Protein AF-A0A4S2R5N6-F1 (afdb_monomer)

Solvent-accessible surface area (backbone atoms only — not comparable to full-atom values): 7289 Å² total; per-residue (Å²): 132,84,80,78,79,80,79,80,82,76,74,82,76,79,76,92,73,88,69,82,79,69,86,56,96,64,79,66,65,44,80,50,101,90,49,47,38,39,58,51,86,45,48,64,70,61,51,47,58,48,24,72,71,70,35,70,65,38,37,31,37,47,57,50,96,84,33,72,53,71,67,58,40,42,76,52,23,40,58,44,76,41,51,78,62,53,67,58,52,54,53,54,47,54,51,51,52,52,52,51,38,48,76,73,66,48,84,70,88,76,74,91,72,135

Secondary structure (DSSP, 8-state):
-PPPPPPP--PPPPPSS-------TTTT-EEETTEEE----S-HHHHHHHHHHH-TT-EEEE--TTSPPHHHHHHTTEEEEE-TTHHHHHHHHHHHHHHHHHHHT--STT-S--

Structure (mmCIF, N/CA/C/O backbone):
data_AF-A0A4S2R5N6-F1
#
_entry.id   AF-A0A4S2R5N6-F1
#
loop_
_atom_site.group_PDB
_atom_site.id
_atom_site.type_symbol
_atom_site.label_atom_id
_atom_site.label_alt_id
_atom_site.label_comp_id
_atom_site.label_asym_id
_atom_site.label_entity_id
_atom_site.label_seq_id
_atom_site.pdbx_PDB_ins_code
_atom_site.Cartn_x
_atom_site.Cartn_y
_atom_site.Cartn_z
_atom_site.occupancy
_atom_site.B_iso_or_equiv
_atom_site.auth_seq_id
_atom_site.auth_comp_id
_atom_site.auth_asym_id
_atom_site.auth_atom_id
_atom_site.pdbx_PDB_model_num
ATOM 1 N N . MET A 1 1 ? 52.613 -27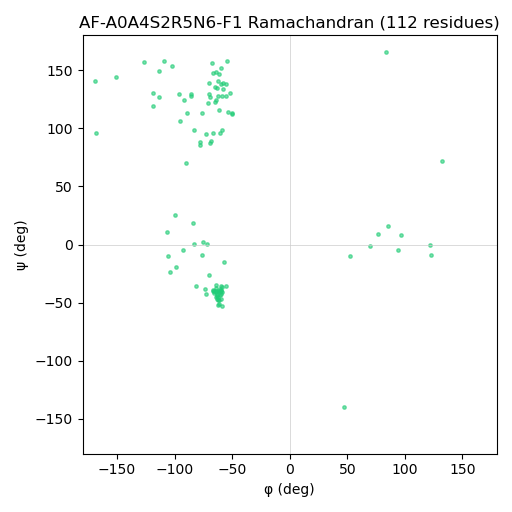.072 1.036 1.00 55.81 1 MET A N 1
ATOM 2 C CA . MET A 1 1 ? 51.770 -27.374 2.212 1.00 55.81 1 MET A CA 1
ATOM 3 C C . MET A 1 1 ? 50.327 -27.487 1.748 1.00 55.81 1 MET A C 1
ATOM 5 O O . MET A 1 1 ? 49.880 -26.555 1.090 1.00 55.81 1 MET A O 1
ATOM 9 N N . PRO A 1 2 ? 49.628 -28.603 2.005 1.00 61.47 2 PRO A N 1
ATOM 10 C CA . PRO A 1 2 ? 48.202 -28.711 1.706 1.00 61.47 2 PRO A CA 1
ATOM 11 C C . PRO A 1 2 ? 47.388 -27.816 2.654 1.00 61.47 2 PRO A C 1
ATOM 13 O O . PRO A 1 2 ? 47.709 -27.718 3.838 1.00 61.47 2 PRO A O 1
ATOM 16 N N . GLN A 1 3 ? 46.371 -27.140 2.116 1.00 62.62 3 GLN A N 1
ATOM 17 C CA . GLN A 1 3 ? 45.436 -26.316 2.888 1.00 62.62 3 GLN A CA 1
ATOM 18 C C . GLN A 1 3 ? 44.632 -27.212 3.847 1.00 62.62 3 GLN A C 1
ATOM 20 O O . GLN A 1 3 ? 44.192 -28.285 3.419 1.00 62.62 3 GLN A O 1
ATOM 25 N N . PRO A 1 4 ? 44.437 -26.820 5.120 1.00 71.12 4 PRO A N 1
ATOM 26 C CA . PRO A 1 4 ? 43.565 -27.565 6.017 1.00 71.12 4 PRO A CA 1
ATOM 27 C C . PRO A 1 4 ? 42.114 -27.524 5.499 1.00 71.12 4 PRO A C 1
ATOM 29 O O . PRO A 1 4 ? 41.719 -26.543 4.861 1.00 71.12 4 PRO A O 1
ATOM 32 N N . PRO A 1 5 ? 41.318 -28.582 5.734 1.00 71.94 5 PRO A N 1
ATOM 33 C CA . PRO A 1 5 ? 39.921 -28.607 5.315 1.00 71.94 5 PRO A CA 1
ATOM 34 C C . PRO A 1 5 ? 39.130 -27.478 6.002 1.00 71.94 5 PRO A C 1
ATOM 36 O O . PRO A 1 5 ? 39.439 -27.139 7.147 1.00 71.94 5 PRO A O 1
ATOM 39 N N . PRO A 1 6 ? 38.115 -26.890 5.337 1.00 69.19 6 PRO A N 1
ATOM 40 C CA . PRO A 1 6 ? 37.291 -25.857 5.953 1.00 69.19 6 PRO A CA 1
ATOM 41 C C . PRO A 1 6 ? 36.540 -26.435 7.157 1.00 69.19 6 PRO A C 1
ATOM 43 O O . PRO A 1 6 ? 35.975 -27.529 7.076 1.00 69.19 6 PRO A O 1
ATOM 46 N N . GLU A 1 7 ? 36.536 -25.709 8.277 1.00 64.31 7 GLU A N 1
ATOM 47 C CA . GLU A 1 7 ? 35.790 -26.135 9.461 1.00 64.31 7 GLU A CA 1
ATOM 48 C C . GLU A 1 7 ? 34.284 -26.209 9.160 1.00 64.31 7 GLU A C 1
ATOM 50 O O . GLU A 1 7 ? 33.745 -25.340 8.465 1.00 64.31 7 GLU A O 1
ATOM 55 N N . PRO A 1 8 ? 33.570 -27.226 9.678 1.00 56.97 8 PRO A N 1
ATOM 56 C CA . PRO A 1 8 ? 32.131 -27.307 9.504 1.00 56.97 8 PRO A CA 1
ATOM 57 C C . PRO A 1 8 ? 31.459 -26.126 10.212 1.00 56.97 8 PRO A C 1
ATOM 59 O O . PRO A 1 8 ? 31.623 -25.926 11.418 1.00 56.97 8 PRO A O 1
ATOM 62 N N . VAL A 1 9 ? 30.662 -25.361 9.462 1.00 50.66 9 VAL A N 1
ATOM 63 C CA . VAL A 1 9 ? 29.773 -24.330 10.010 1.00 50.66 9 VAL A CA 1
ATOM 64 C C . VAL A 1 9 ? 28.898 -24.972 11.086 1.00 50.66 9 VAL A C 1
ATOM 66 O O . VAL A 1 9 ? 28.067 -25.833 10.794 1.00 50.66 9 VAL A O 1
ATOM 69 N N . ARG A 1 10 ? 29.078 -24.562 12.347 1.00 46.69 10 ARG A N 1
ATOM 70 C CA . ARG A 1 10 ? 28.167 -24.944 13.431 1.00 46.69 10 ARG A CA 1
ATOM 71 C C . ARG A 1 10 ? 26.779 -24.403 13.103 1.00 46.69 10 ARG A C 1
ATOM 73 O O . ARG A 1 10 ? 26.580 -23.190 13.067 1.00 46.69 10 ARG A O 1
ATOM 80 N N . SER A 1 11 ? 25.816 -25.298 12.897 1.00 50.12 11 SER A N 1
ATOM 81 C CA . SER A 1 11 ? 24.401 -24.928 12.894 1.00 50.12 11 SER A CA 1
ATOM 82 C C . SER A 1 11 ? 24.061 -24.236 14.219 1.00 50.12 11 SER A C 1
ATOM 84 O O . SER A 1 11 ? 24.538 -24.685 15.269 1.00 50.12 11 SER A O 1
ATOM 86 N N . PRO A 1 12 ? 23.263 -23.153 14.214 1.00 43.62 12 PRO A N 1
ATOM 87 C CA . PRO A 1 12 ? 22.843 -22.529 15.458 1.00 43.62 12 PRO A CA 1
ATOM 88 C C . PRO A 1 12 ? 22.083 -23.555 16.307 1.00 43.62 12 PRO A C 1
ATOM 90 O O . PRO A 1 12 ? 21.158 -24.216 15.833 1.00 43.62 12 PRO A O 1
ATOM 93 N N . SER A 1 13 ? 22.510 -23.702 17.562 1.00 44.12 13 SER A N 1
ATOM 94 C CA . SER A 1 13 ? 21.819 -24.517 18.561 1.00 44.12 13 SER A CA 1
ATOM 95 C C . SER A 1 13 ? 20.387 -23.999 18.726 1.00 44.12 13 SER A C 1
ATOM 97 O O . SER A 1 13 ? 20.218 -22.786 18.881 1.00 44.12 13 SER A O 1
ATOM 99 N N . PRO A 1 14 ? 19.354 -24.860 18.740 1.00 48.84 14 PRO A N 1
ATOM 100 C CA . PRO A 1 14 ? 18.016 -24.413 19.096 1.00 48.84 14 PRO A CA 1
ATOM 101 C C . PRO A 1 14 ? 18.038 -23.846 20.521 1.00 48.84 14 PRO A C 1
ATOM 103 O O . PRO A 1 14 ? 18.699 -24.391 21.410 1.00 48.84 14 PRO A O 1
ATOM 106 N N . ALA A 1 15 ? 17.344 -22.725 20.724 1.00 45.16 15 ALA A N 1
ATOM 107 C CA . ALA A 1 15 ? 17.176 -22.131 22.044 1.00 45.16 15 ALA A CA 1
ATOM 108 C C . ALA A 1 15 ? 16.515 -23.154 22.994 1.00 45.16 15 ALA A C 1
ATOM 110 O O . ALA A 1 15 ? 15.599 -23.871 22.574 1.00 45.16 15 ALA A O 1
ATOM 111 N N . PRO A 1 16 ? 16.950 -23.256 24.261 1.00 39.88 16 PRO A N 1
ATOM 112 C CA . PRO A 1 16 ? 16.379 -24.212 25.197 1.00 39.88 16 PRO A CA 1
ATOM 113 C C . PRO A 1 16 ? 14.966 -23.765 25.589 1.00 39.88 16 PRO A C 1
ATOM 115 O O . PRO A 1 16 ? 14.772 -22.665 26.102 1.00 39.88 16 PRO A O 1
ATOM 118 N N . GLY A 1 17 ? 13.977 -24.625 25.340 1.00 45.25 17 GLY A N 1
ATOM 119 C CA . GLY A 1 17 ? 12.570 -24.377 25.668 1.00 45.25 17 GLY A CA 1
ATOM 120 C C . GLY A 1 17 ? 11.650 -24.683 24.494 1.00 45.25 17 GLY A C 1
ATOM 121 O O . GLY A 1 17 ? 11.113 -23.773 23.867 1.00 45.25 17 GLY A O 1
ATOM 122 N N . GLY A 1 18 ? 11.485 -25.972 24.189 1.00 37.81 18 GLY A N 1
ATOM 123 C CA . GLY A 1 18 ? 10.595 -26.451 23.137 1.00 37.81 18 GLY A CA 1
ATOM 124 C C . GLY A 1 18 ? 9.154 -26.013 23.383 1.00 37.81 18 GLY A C 1
ATOM 125 O O . GLY A 1 18 ? 8.426 -26.641 24.145 1.00 37.81 18 GLY A O 1
ATOM 126 N N . ARG A 1 19 ? 8.737 -24.939 22.712 1.00 41.91 19 ARG A N 1
ATOM 127 C CA . ARG A 1 19 ? 7.329 -24.713 22.413 1.00 41.91 19 ARG A CA 1
ATOM 128 C C . ARG A 1 19 ? 7.054 -25.393 21.085 1.00 41.91 19 ARG A C 1
ATOM 130 O O . ARG A 1 19 ? 7.604 -25.004 20.059 1.00 41.91 19 ARG A O 1
ATOM 137 N N . GLU A 1 20 ? 6.237 -26.434 21.134 1.00 34.72 20 GLU A N 1
ATOM 138 C CA . GLU A 1 20 ? 5.582 -26.996 19.963 1.00 34.72 20 GLU A CA 1
ATOM 139 C C . GLU A 1 20 ? 4.909 -25.847 19.199 1.00 34.72 20 GLU A C 1
ATOM 141 O O . GLU A 1 20 ? 4.002 -25.184 19.712 1.00 34.72 20 GLU A O 1
ATOM 146 N N . TRP A 1 21 ? 5.404 -25.559 17.995 1.00 38.66 21 TRP A N 1
ATOM 147 C CA . TRP A 1 21 ? 4.800 -24.576 17.108 1.00 38.66 21 TRP A CA 1
ATOM 148 C C . TRP A 1 21 ? 3.470 -25.146 16.616 1.00 38.66 21 TRP A C 1
ATOM 150 O O . TRP A 1 21 ? 3.405 -25.792 15.570 1.00 38.66 21 TRP A O 1
ATOM 160 N N . ARG A 1 22 ? 2.387 -24.919 17.370 1.00 41.09 22 ARG A N 1
ATOM 161 C CA . ARG A 1 22 ? 1.039 -24.999 16.797 1.00 41.09 22 ARG A CA 1
ATOM 162 C C . ARG A 1 22 ? 1.042 -24.115 15.551 1.00 41.09 22 ARG A C 1
ATOM 164 O O . ARG A 1 22 ? 1.505 -22.978 15.626 1.00 41.09 22 ARG A O 1
ATOM 171 N N . ARG A 1 23 ? 0.556 -24.632 14.417 1.00 38.94 23 ARG A N 1
ATOM 172 C CA . ARG A 1 23 ? 0.315 -23.811 13.224 1.00 38.94 23 ARG A CA 1
ATOM 173 C C . ARG A 1 23 ? -0.706 -22.740 13.592 1.00 38.94 23 ARG A C 1
ATOM 175 O O . ARG A 1 23 ? -1.903 -23.002 13.616 1.00 38.94 23 ARG A O 1
ATOM 182 N N . ASP A 1 24 ? -0.201 -21.568 13.940 1.00 45.75 24 ASP A N 1
ATOM 183 C CA . ASP A 1 24 ? -0.987 -20.356 14.049 1.00 45.75 24 ASP A CA 1
ATOM 184 C C . ASP A 1 24 ? -1.398 -19.956 12.618 1.00 45.75 24 ASP A C 1
ATOM 186 O O . ASP A 1 24 ? -0.518 -19.879 11.749 1.00 45.75 24 ASP A O 1
ATOM 190 N N . PRO A 1 25 ? -2.697 -19.741 12.330 1.00 52.97 25 PRO A N 1
ATOM 191 C CA . PRO A 1 25 ? -3.140 -19.240 11.027 1.00 52.97 25 PRO A CA 1
ATOM 192 C C . PRO A 1 25 ? -2.495 -17.895 10.643 1.00 52.97 25 PRO A C 1
ATOM 194 O O . PRO A 1 25 ? -2.513 -17.533 9.471 1.00 52.97 25 PRO A O 1
ATOM 197 N N . PHE A 1 26 ? -1.879 -17.184 11.591 1.00 50.91 26 PHE A N 1
ATOM 198 C CA . PHE A 1 26 ? -1.222 -15.893 11.398 1.00 50.91 26 PHE A CA 1
ATOM 199 C C . PHE A 1 26 ? 0.311 -15.988 11.260 1.00 50.91 26 PHE A C 1
ATOM 201 O O . PHE A 1 26 ? 1.029 -15.035 11.563 1.00 50.91 26 PHE A O 1
ATOM 208 N N . HIS A 1 27 ? 0.857 -17.123 10.809 1.00 42.09 27 HIS A N 1
ATOM 209 C CA . HIS A 1 27 ? 2.293 -17.254 10.531 1.00 42.09 27 HIS A CA 1
ATOM 210 C C . HIS A 1 27 ? 2.804 -16.094 9.643 1.00 42.09 27 HIS A C 1
ATOM 212 O O . HIS A 1 27 ? 2.420 -15.987 8.481 1.00 42.09 27 HIS A O 1
ATOM 218 N N . GLY A 1 28 ? 3.654 -15.217 10.199 1.00 48.28 28 GLY A N 1
ATOM 219 C CA . GLY A 1 28 ? 4.136 -13.994 9.536 1.00 48.28 28 GLY A CA 1
ATOM 220 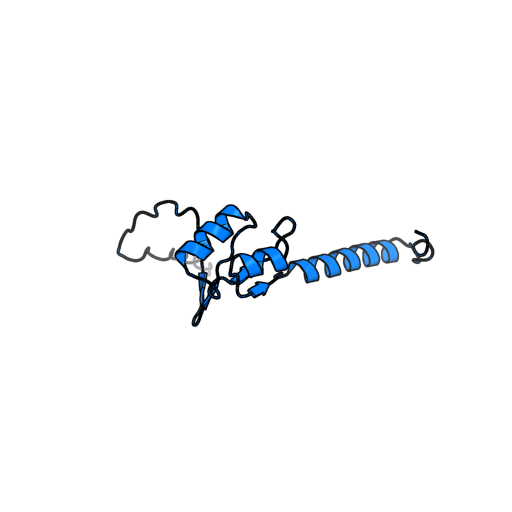C C . GLY A 1 28 ? 3.848 -12.675 10.271 1.00 48.28 28 GLY A C 1
ATOM 221 O O . GLY A 1 28 ? 4.266 -11.622 9.790 1.00 48.28 28 GLY A O 1
ATOM 222 N N . VAL A 1 29 ? 3.179 -12.698 11.434 1.00 51.31 29 VAL A N 1
ATOM 223 C CA . VAL A 1 29 ? 3.025 -11.500 12.284 1.00 51.31 29 VAL A CA 1
ATOM 224 C C . VAL A 1 29 ? 4.385 -11.042 12.817 1.00 51.31 29 VAL A C 1
ATOM 226 O O . VAL A 1 29 ? 5.069 -11.797 13.509 1.00 51.31 29 VAL A O 1
ATOM 229 N N . GLN A 1 30 ? 4.759 -9.792 12.538 1.00 49.31 30 GLN A N 1
ATOM 230 C CA . GLN A 1 30 ? 5.929 -9.149 13.131 1.00 49.31 30 GLN A CA 1
ATOM 231 C C . GLN A 1 30 ? 5.472 -8.002 14.034 1.00 49.31 30 GLN A C 1
ATOM 233 O O . GLN A 1 30 ? 4.721 -7.127 13.618 1.00 49.31 30 GLN A O 1
ATOM 238 N N . HIS A 1 31 ? 5.929 -7.999 15.282 1.00 44.03 31 HIS A N 1
ATOM 239 C CA . HIS A 1 31 ? 5.736 -6.866 16.182 1.00 44.03 31 HIS A CA 1
ATOM 240 C C . HIS A 1 31 ? 6.945 -5.940 16.051 1.00 44.03 31 HIS A C 1
ATOM 242 O O . HIS A 1 31 ? 8.071 -6.396 16.246 1.00 44.03 31 HIS A O 1
ATOM 248 N N . ASP A 1 32 ? 6.721 -4.665 15.734 1.00 34.97 32 ASP A N 1
ATOM 249 C CA . ASP A 1 32 ? 7.766 -3.639 15.782 1.00 34.97 32 ASP A CA 1
ATOM 250 C C . ASP A 1 32 ? 7.508 -2.668 16.946 1.00 34.97 32 ASP A C 1
ATOM 252 O O . ASP A 1 32 ? 6.394 -2.578 17.477 1.00 34.97 32 ASP A O 1
ATOM 256 N N . VAL A 1 33 ? 8.554 -1.974 17.400 1.00 34.72 33 VAL A N 1
ATOM 257 C CA . VAL A 1 33 ? 8.532 -1.143 18.613 1.00 34.72 33 VAL A CA 1
ATOM 258 C C . VAL A 1 33 ? 7.600 0.061 18.416 1.00 34.72 33 VAL A C 1
ATOM 260 O O . VAL A 1 33 ? 7.991 1.090 17.877 1.00 34.72 33 VAL A O 1
ATOM 263 N N . GLY A 1 34 ?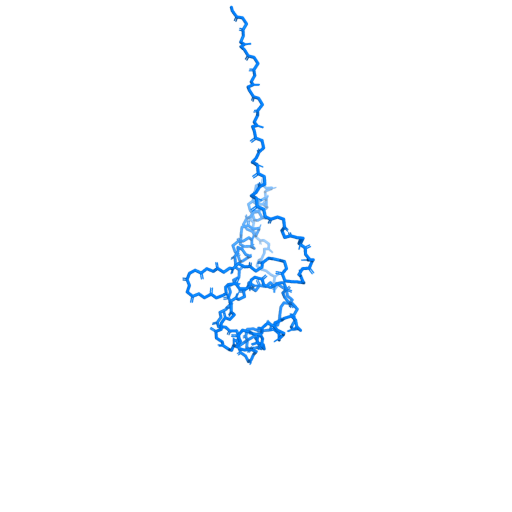 6.350 -0.065 18.873 1.00 38.88 34 GLY A N 1
ATOM 264 C CA . GLY A 1 34 ? 5.351 1.014 18.893 1.00 38.88 34 GLY A CA 1
ATOM 265 C C . GLY A 1 34 ? 4.048 0.733 18.136 1.00 38.88 34 GLY A C 1
ATOM 266 O O . GLY A 1 34 ? 3.091 1.488 18.305 1.00 38.88 34 GLY A O 1
ATOM 267 N N . GLY A 1 35 ? 3.950 -0.359 17.371 1.00 45.72 35 GLY A N 1
ATOM 268 C CA . GLY A 1 35 ? 2.720 -0.733 16.666 1.00 45.72 35 GLY A CA 1
ATOM 269 C C . GLY A 1 35 ? 2.777 -2.144 16.083 1.00 45.72 35 GLY A C 1
ATOM 270 O O . GLY A 1 35 ? 3.808 -2.575 15.572 1.00 45.72 35 GLY A O 1
ATOM 271 N N . ASP A 1 36 ? 1.665 -2.873 16.170 1.00 52.19 36 ASP A N 1
ATOM 272 C CA . ASP A 1 36 ? 1.555 -4.255 15.697 1.00 52.19 36 ASP A CA 1
ATOM 273 C C . ASP A 1 36 ? 1.523 -4.282 14.150 1.00 52.19 36 ASP A C 1
ATOM 275 O O . ASP A 1 36 ? 0.486 -4.093 13.513 1.00 52.19 36 ASP A O 1
ATOM 279 N N . LEU A 1 37 ? 2.683 -4.479 13.513 1.00 51.31 37 LEU A N 1
ATOM 280 C CA . LEU A 1 37 ? 2.819 -4.540 12.053 1.00 51.31 37 LEU A CA 1
ATOM 281 C C . LEU A 1 37 ? 2.351 -5.905 11.512 1.00 51.31 37 LEU A C 1
ATOM 283 O O . LEU A 1 37 ? 3.125 -6.834 11.275 1.00 51.31 37 LEU A O 1
ATOM 287 N N . LEU A 1 38 ? 1.049 -6.029 11.277 1.00 58.09 38 LEU A N 1
ATOM 288 C CA . LEU A 1 38 ? 0.431 -7.238 10.731 1.00 58.09 38 LEU A CA 1
ATOM 289 C C . LEU A 1 38 ? 0.537 -7.298 9.199 1.00 58.09 38 LEU A C 1
ATOM 291 O O . LEU A 1 38 ? -0.273 -6.739 8.467 1.00 58.09 38 LEU A O 1
ATOM 295 N N . THR A 1 39 ? 1.520 -8.044 8.687 1.00 51.38 39 THR A N 1
ATOM 296 C CA . THR A 1 39 ? 1.589 -8.368 7.251 1.00 51.38 39 THR A CA 1
ATOM 297 C C . THR A 1 39 ? 0.591 -9.485 6.940 1.00 51.38 39 THR A C 1
ATOM 299 O O . THR A 1 39 ? 0.921 -10.663 7.017 1.00 51.38 39 THR A O 1
ATOM 302 N N . VAL A 1 40 ? -0.654 -9.120 6.631 1.00 54.47 40 VAL A N 1
ATOM 303 C CA . VAL A 1 40 ? -1.715 -10.072 6.263 1.00 54.47 40 VAL A CA 1
ATOM 304 C C . VAL A 1 40 ? -1.801 -10.176 4.747 1.00 54.47 40 VAL A C 1
ATOM 306 O O . VAL A 1 40 ? -1.917 -9.166 4.051 1.00 54.47 40 VAL A O 1
ATOM 309 N N . GLY A 1 41 ? -1.795 -11.402 4.231 1.00 57.28 41 GLY A N 1
ATOM 310 C CA . GLY A 1 41 ? -2.225 -11.685 2.867 1.00 57.28 41 GLY A CA 1
ATOM 311 C C . GLY A 1 41 ? -3.733 -11.471 2.723 1.00 57.28 41 GLY A C 1
ATOM 312 O O . GLY A 1 41 ? -4.498 -12.397 2.940 1.00 57.28 41 GLY A O 1
ATOM 313 N N . ALA A 1 42 ? -4.121 -10.240 2.387 1.00 59.25 42 ALA A N 1
ATOM 314 C CA . ALA A 1 42 ? -5.240 -9.806 1.534 1.00 59.25 42 ALA A CA 1
ATOM 315 C C . ALA A 1 42 ? -6.694 -10.288 1.746 1.00 59.25 42 ALA A C 1
ATOM 317 O O . ALA A 1 42 ? -7.567 -9.730 1.087 1.00 59.25 42 ALA A O 1
ATOM 318 N N . ALA A 1 43 ? -6.998 -11.273 2.588 1.00 77.50 43 ALA A N 1
ATOM 319 C CA . ALA A 1 43 ? -8.371 -11.750 2.759 1.00 77.50 43 ALA A CA 1
ATOM 320 C C . ALA A 1 43 ? -9.126 -10.899 3.802 1.00 77.50 43 ALA A C 1
ATOM 322 O O . ALA A 1 43 ? -8.620 -10.664 4.901 1.00 77.50 43 ALA A O 1
ATOM 323 N N . GLU A 1 44 ? -10.312 -10.389 3.447 1.00 84.88 44 GLU A N 1
ATOM 324 C CA . GLU A 1 44 ? -11.084 -9.465 4.298 1.00 84.88 44 GLU A CA 1
ATOM 325 C C . GLU A 1 44 ? -11.472 -10.091 5.644 1.00 84.88 44 GLU A C 1
ATOM 327 O O . GLU A 1 44 ? -11.371 -9.438 6.678 1.00 84.88 44 GLU A O 1
ATOM 332 N N . ASP A 1 45 ? -11.848 -11.368 5.646 1.00 86.31 45 ASP A N 1
ATOM 333 C CA . ASP A 1 45 ? -12.186 -12.144 6.843 1.00 86.31 45 ASP A CA 1
ATOM 334 C C . ASP A 1 45 ? -11.021 -12.213 7.841 1.00 86.31 45 ASP A C 1
ATOM 336 O O . ASP A 1 45 ? -11.213 -12.033 9.046 1.00 86.31 45 ASP A O 1
ATOM 340 N N . ALA A 1 46 ? -9.794 -12.386 7.347 1.00 83.69 46 ALA A N 1
ATOM 341 C CA . ALA A 1 46 ? -8.598 -12.341 8.177 1.00 83.69 46 ALA A CA 1
ATOM 342 C C . ALA A 1 46 ? -8.367 -10.938 8.763 1.00 83.69 46 ALA A C 1
ATOM 344 O O . ALA A 1 46 ? -8.011 -10.815 9.936 1.00 83.69 46 ALA A O 1
ATOM 345 N N . VAL A 1 47 ? -8.596 -9.878 7.978 1.00 84.56 47 VAL A N 1
ATOM 346 C CA . VAL A 1 47 ? -8.485 -8.489 8.457 1.00 84.56 47 VAL A CA 1
ATOM 347 C C . VAL A 1 47 ? -9.515 -8.206 9.550 1.00 84.56 47 VAL A C 1
ATOM 349 O O . VAL A 1 47 ? -9.148 -7.634 10.574 1.00 84.56 47 VAL A O 1
ATOM 352 N N . VAL A 1 48 ? -10.763 -8.656 9.382 1.00 88.56 48 VAL A N 1
ATOM 353 C CA . VAL A 1 48 ? -11.829 -8.534 10.392 1.00 88.56 48 VAL A CA 1
ATOM 354 C C . VAL A 1 48 ? -11.423 -9.224 11.693 1.00 88.56 48 VAL A C 1
ATOM 356 O O . VAL A 1 48 ? -11.405 -8.585 12.743 1.00 88.56 48 VAL A O 1
ATOM 359 N N . ALA A 1 49 ? -11.017 -10.496 11.631 1.00 87.44 49 ALA A N 1
ATOM 360 C CA . ALA A 1 49 ? -10.634 -11.261 12.819 1.00 87.44 49 ALA A CA 1
ATOM 361 C C . ALA A 1 49 ? -9.460 -10.617 13.578 1.00 87.44 49 ALA A C 1
ATOM 363 O O . ALA A 1 49 ? -9.396 -10.629 14.810 1.00 87.44 49 ALA A O 1
ATOM 364 N N . LEU A 1 50 ? -8.516 -10.026 12.845 1.00 85.31 50 LEU A N 1
ATOM 365 C CA . LEU A 1 50 ? -7.392 -9.309 13.435 1.00 85.31 50 LEU A CA 1
ATOM 366 C C . LEU A 1 50 ? -7.816 -7.962 14.025 1.00 85.31 50 LEU A C 1
ATOM 368 O O . LEU A 1 50 ? -7.340 -7.600 15.100 1.00 85.31 50 LEU A O 1
ATOM 372 N N . ALA A 1 51 ? -8.723 -7.238 13.372 1.00 8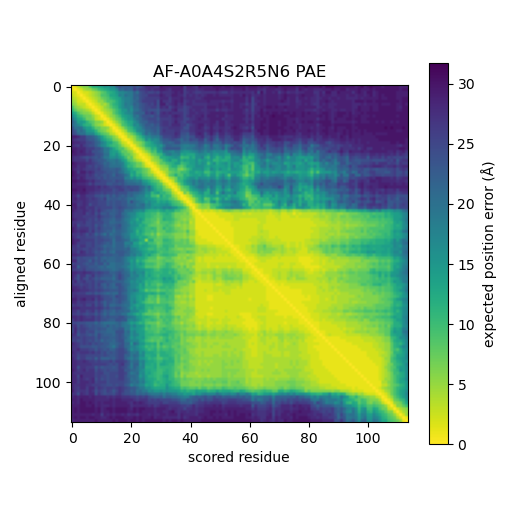6.50 51 ALA A N 1
ATOM 373 C CA . ALA A 1 51 ? -9.231 -5.967 13.873 1.00 86.50 51 ALA A CA 1
ATOM 374 C C . ALA A 1 51 ? -10.001 -6.156 15.185 1.00 86.50 51 ALA A C 1
ATOM 376 O O . ALA A 1 51 ? -9.790 -5.401 16.132 1.00 86.50 51 ALA A O 1
ATOM 377 N N . GLU A 1 52 ? -10.812 -7.211 15.282 1.00 88.25 52 GLU A N 1
ATOM 378 C CA . GLU A 1 52 ? -11.502 -7.595 16.518 1.00 88.25 52 GLU A CA 1
ATOM 379 C C . GLU A 1 52 ? -10.519 -7.947 17.641 1.00 88.25 52 GLU A C 1
ATOM 381 O O . GLU A 1 52 ? -10.722 -7.576 18.797 1.00 88.25 52 GLU A O 1
ATOM 386 N N . ARG A 1 53 ? -9.425 -8.640 17.307 1.00 86.62 53 ARG A N 1
ATOM 387 C CA . ARG A 1 53 ? -8.432 -9.092 18.289 1.00 86.62 53 ARG A CA 1
ATOM 388 C C . ARG A 1 53 ? -7.564 -7.962 18.837 1.00 86.62 53 ARG A C 1
ATOM 390 O O . ARG A 1 53 ? -7.237 -7.969 20.022 1.00 86.62 53 ARG A O 1
ATOM 397 N N . PHE A 1 54 ? -7.111 -7.056 17.976 1.00 83.31 54 PHE A N 1
ATOM 398 C CA . PHE A 1 54 ? -6.143 -6.015 18.340 1.00 83.31 54 PHE A CA 1
ATOM 399 C C . PHE A 1 54 ? -6.795 -4.660 18.631 1.00 83.31 54 PHE A C 1
ATOM 401 O O . PHE A 1 54 ? -6.188 -3.829 19.305 1.00 83.31 54 PHE A O 1
ATOM 408 N N . GLY A 1 55 ? -8.026 -4.448 18.171 1.00 82.56 55 GLY A N 1
ATOM 409 C CA . GLY A 1 55 ? -8.721 -3.172 18.253 1.00 82.56 55 GLY A CA 1
ATOM 410 C C . GLY A 1 55 ? -8.349 -2.204 17.119 1.00 82.56 55 GLY A C 1
ATOM 411 O O . GLY A 1 55 ? -7.360 -2.400 16.401 1.00 82.56 55 GLY A O 1
ATOM 412 N N . PRO A 1 56 ? -9.145 -1.135 16.943 1.00 83.25 56 PRO A N 1
ATOM 413 C CA . PRO A 1 56 ? -8.976 -0.184 15.850 1.00 83.25 56 PRO A CA 1
ATOM 414 C C . PRO A 1 56 ? -7.675 0.615 15.980 1.00 83.25 56 PRO A C 1
ATOM 416 O O . PRO A 1 56 ? -7.214 0.925 17.078 1.00 83.25 56 PRO A O 1
ATOM 419 N N . GLY A 1 57 ? -7.083 0.984 14.843 1.00 82.62 57 GLY A N 1
ATOM 420 C CA . GLY A 1 57 ? -5.887 1.827 14.793 1.00 82.62 57 GLY A CA 1
ATOM 421 C C . GLY A 1 57 ? -4.582 1.099 15.133 1.00 82.62 57 GLY A C 1
ATOM 422 O O . GLY A 1 57 ? -3.542 1.739 15.275 1.00 82.62 57 GLY A O 1
ATOM 423 N N . ARG A 1 58 ? -4.615 -0.233 15.257 1.00 83.81 58 ARG A N 1
ATOM 424 C CA . ARG A 1 58 ? -3.444 -1.056 15.598 1.00 83.81 58 ARG A CA 1
ATOM 425 C C . ARG A 1 58 ? -2.863 -1.810 14.410 1.00 83.81 58 ARG A C 1
ATOM 427 O O . ARG A 1 58 ? -1.682 -2.132 14.430 1.00 83.81 58 ARG A O 1
ATOM 434 N N . LEU A 1 59 ? -3.671 -2.062 13.380 1.00 84.88 59 LEU A N 1
ATOM 435 C CA . LEU A 1 59 ? -3.259 -2.841 12.217 1.00 84.88 59 LEU A CA 1
ATOM 436 C C . LEU A 1 59 ? -2.557 -1.969 11.175 1.00 84.88 59 LEU A C 1
ATOM 438 O O . LEU A 1 59 ? -3.103 -0.960 10.728 1.00 84.88 59 LEU A O 1
ATOM 442 N N . SER A 1 60 ? -1.388 -2.407 10.717 1.00 84.88 60 SER A N 1
ATOM 443 C CA . SER A 1 60 ? -0.739 -1.879 9.515 1.00 84.88 60 SER A CA 1
ATOM 444 C C . SER A 1 60 ? -0.589 -2.994 8.489 1.00 84.88 60 SER A C 1
ATOM 446 O O . SER A 1 60 ? 0.112 -3.962 8.758 1.00 84.88 60 SER A O 1
ATOM 448 N N . LEU A 1 61 ? -1.200 -2.838 7.314 1.00 83.69 61 LEU A N 1
ATOM 449 C CA . LEU A 1 61 ? -1.253 -3.863 6.271 1.00 83.69 61 LEU A CA 1
ATOM 450 C C . LEU A 1 61 ? -0.261 -3.613 5.129 1.00 83.69 61 LEU A C 1
ATOM 452 O O . LEU A 1 61 ? 0.093 -2.474 4.806 1.00 83.69 61 LEU A O 1
ATOM 456 N N . LEU A 1 62 ? 0.136 -4.701 4.468 1.00 84.62 62 LEU A N 1
ATOM 457 C CA . LEU A 1 62 ? 0.763 -4.667 3.151 1.00 84.62 62 LEU A CA 1
ATOM 458 C C . LEU A 1 62 ? -0.320 -4.884 2.084 1.00 84.62 62 LEU A C 1
ATOM 460 O O . LEU A 1 62 ? -0.821 -5.992 1.909 1.00 84.62 62 LEU A O 1
ATOM 464 N N . GLY A 1 63 ? -0.678 -3.822 1.371 1.00 82.19 63 GLY A N 1
ATOM 465 C CA . GLY A 1 63 ? -1.587 -3.865 0.237 1.00 82.19 63 GLY A CA 1
ATOM 466 C C . GLY A 1 63 ? -1.013 -4.723 -0.886 1.00 82.19 63 GLY A C 1
ATOM 467 O O . GLY A 1 63 ? 0.120 -4.527 -1.332 1.00 82.19 63 GLY A O 1
ATOM 468 N N . THR A 1 64 ? -1.821 -5.667 -1.350 1.00 79.75 64 THR A N 1
ATOM 469 C CA . THR A 1 64 ? -1.527 -6.538 -2.490 1.00 79.75 64 THR A CA 1
ATOM 470 C C . THR A 1 64 ? -2.674 -6.448 -3.497 1.00 79.75 64 THR A C 1
ATOM 472 O O . THR A 1 64 ? -3.789 -6.067 -3.125 1.00 79.75 64 THR A O 1
ATOM 475 N N . PRO A 1 65 ? -2.436 -6.767 -4.780 1.00 76.50 65 PRO A N 1
ATOM 476 C CA . PRO A 1 65 ? -3.519 -6.882 -5.750 1.00 76.50 65 PRO A CA 1
ATOM 477 C C . PRO A 1 65 ? -4.578 -7.885 -5.267 1.00 76.50 65 PRO A C 1
ATOM 479 O O . PRO A 1 65 ? -4.237 -9.009 -4.911 1.00 76.50 65 PRO A O 1
ATOM 482 N N . GLY A 1 66 ? -5.847 -7.473 -5.256 1.00 78.75 66 GLY A N 1
ATOM 483 C CA . GLY A 1 66 ? -6.967 -8.289 -4.768 1.00 78.75 66 GLY A CA 1
ATOM 484 C C . GLY A 1 66 ? -7.347 -8.068 -3.300 1.00 78.75 66 GLY A C 1
ATOM 485 O O . GLY A 1 66 ? -8.351 -8.621 -2.864 1.00 78.75 66 GLY A O 1
ATOM 486 N N . ALA A 1 67 ? -6.602 -7.247 -2.551 1.00 83.00 67 ALA A N 1
ATOM 487 C CA . ALA A 1 67 ? -7.028 -6.803 -1.225 1.00 83.00 67 ALA A CA 1
ATOM 488 C C . ALA A 1 67 ? -8.269 -5.882 -1.306 1.00 83.00 67 ALA A C 1
ATOM 490 O O . ALA A 1 67 ? -8.469 -5.225 -2.336 1.00 83.00 67 ALA A O 1
ATOM 491 N N . PRO A 1 68 ? -9.067 -5.776 -0.223 1.00 88.12 68 PRO A N 1
ATOM 492 C CA . PRO A 1 68 ? -10.144 -4.795 -0.129 1.00 88.12 68 PRO A CA 1
ATOM 493 C C . PRO A 1 68 ? -9.651 -3.366 -0.380 1.00 88.12 68 PRO A C 1
ATOM 495 O O . PRO A 1 68 ? -8.465 -3.058 -0.212 1.00 88.12 68 PRO A O 1
ATOM 498 N N . SER A 1 69 ? -10.569 -2.476 -0.765 1.00 90.31 69 SER A N 1
ATOM 499 C CA . SER A 1 69 ? -10.222 -1.076 -1.018 1.00 90.31 69 SER A CA 1
ATOM 500 C C . SER A 1 69 ? -9.642 -0.406 0.240 1.00 90.31 69 SER A C 1
ATOM 502 O O . SER A 1 69 ? -9.997 -0.780 1.360 1.00 90.31 69 SER A O 1
ATOM 504 N N . PRO A 1 70 ? -8.780 0.617 0.097 1.00 89.00 70 PRO A N 1
ATOM 505 C CA . PRO A 1 70 ? -8.254 1.357 1.245 1.00 89.00 70 PRO A CA 1
ATOM 506 C C . PRO A 1 70 ? -9.346 1.941 2.151 1.00 89.00 70 PRO A C 1
ATOM 508 O O . PRO A 1 70 ? -9.188 1.941 3.368 1.00 89.00 70 PRO A O 1
ATOM 511 N N . GLU A 1 71 ? -10.460 2.387 1.568 1.00 93.06 71 GLU A N 1
ATOM 512 C CA . GLU A 1 71 ? -11.638 2.868 2.302 1.00 93.06 71 GLU A CA 1
ATOM 513 C C . GLU A 1 71 ? -12.248 1.753 3.151 1.00 93.06 71 GLU A C 1
ATOM 515 O O . GLU A 1 71 ? -12.440 1.928 4.353 1.00 93.06 71 GLU A O 1
ATOM 520 N N . ARG A 1 72 ? -12.443 0.566 2.563 1.00 92.75 72 ARG A N 1
ATOM 521 C CA . ARG A 1 72 ? -12.956 -0.598 3.286 1.00 92.75 72 ARG A CA 1
ATOM 522 C C . ARG A 1 72 ? -12.020 -1.020 4.416 1.00 92.75 72 ARG A C 1
ATOM 524 O O . ARG A 1 72 ? -12.468 -1.328 5.513 1.00 92.75 72 ARG A O 1
ATOM 531 N N . LEU A 1 73 ? -10.712 -0.999 4.181 1.00 90.56 73 LEU A N 1
ATOM 532 C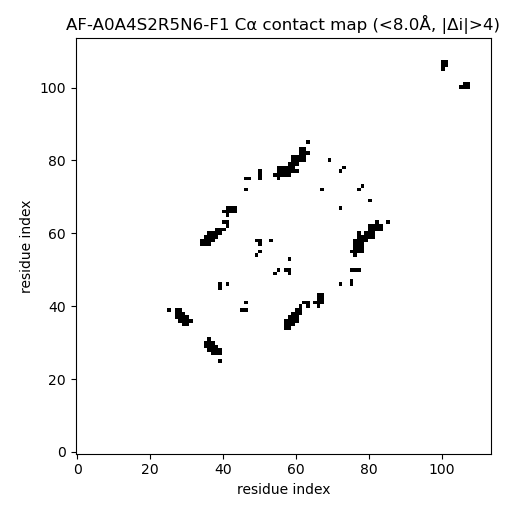 CA . LEU A 1 73 ? -9.720 -1.304 5.213 1.00 90.56 73 LEU A CA 1
ATOM 533 C C . LEU A 1 73 ? -9.755 -0.280 6.361 1.00 90.56 73 LEU A C 1
ATOM 535 O O . LEU A 1 73 ? -9.618 -0.666 7.521 1.00 90.56 73 LEU A O 1
ATOM 539 N N . ALA A 1 74 ? -9.986 1.000 6.065 1.00 90.88 74 ALA A N 1
ATOM 540 C CA . ALA A 1 74 ? -10.141 2.033 7.086 1.00 90.88 74 ALA A CA 1
ATOM 541 C C . ALA A 1 74 ? -11.407 1.820 7.937 1.00 90.88 74 ALA A C 1
ATOM 543 O O . ALA A 1 74 ? -11.335 1.920 9.161 1.00 90.88 74 ALA A O 1
ATOM 544 N N . GLU A 1 75 ? -12.537 1.455 7.319 1.00 93.44 75 GLU A N 1
ATOM 545 C CA . GLU A 1 75 ? -13.767 1.077 8.038 1.00 93.44 75 GLU A CA 1
ATOM 546 C C . GL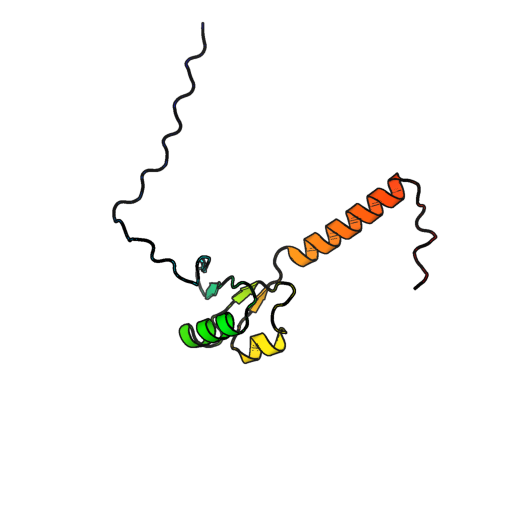U A 1 75 ? -13.544 -0.110 8.982 1.00 93.44 75 GLU A C 1
ATOM 548 O O . GLU A 1 75 ? -14.083 -0.143 10.086 1.00 93.44 75 GLU A O 1
ATOM 553 N N . LEU A 1 76 ? -12.709 -1.065 8.566 1.00 91.00 76 LEU A N 1
ATOM 554 C CA . LEU A 1 76 ? -12.318 -2.225 9.366 1.00 91.00 76 LEU A CA 1
ATOM 555 C C . LEU A 1 76 ? -11.310 -1.887 10.480 1.00 91.00 76 LEU A C 1
ATOM 557 O O . LEU A 1 76 ? -10.882 -2.777 11.208 1.00 91.00 76 LEU A O 1
ATOM 561 N N . GLY A 1 77 ? -10.921 -0.620 10.645 1.00 89.50 77 GLY A N 1
ATOM 562 C CA . GLY A 1 77 ? -10.040 -0.176 11.726 1.00 89.50 77 GLY A CA 1
ATOM 563 C C . GLY A 1 77 ? -8.545 -0.322 11.431 1.00 89.50 77 GLY A C 1
ATOM 564 O O . GLY A 1 77 ? -7.730 -0.244 12.356 1.00 89.50 77 GLY A O 1
ATOM 565 N N . VAL A 1 78 ? -8.159 -0.510 10.166 1.00 89.62 78 VAL A N 1
ATOM 566 C CA . VAL A 1 78 ? -6.751 -0.504 9.747 1.00 89.62 78 VAL A CA 1
ATOM 567 C C . VAL A 1 78 ? -6.187 0.914 9.839 1.00 89.62 78 VAL A C 1
ATOM 569 O O . VAL A 1 78 ? -6.758 1.863 9.313 1.00 89.62 78 VAL A O 1
ATOM 572 N N . ALA A 1 79 ? -5.033 1.059 10.490 1.00 90.06 79 ALA A N 1
ATOM 573 C CA . ALA A 1 79 ? -4.375 2.347 10.704 1.00 90.06 79 ALA A CA 1
ATOM 574 C C . ALA A 1 79 ? -3.573 2.816 9.488 1.00 90.06 79 ALA A C 1
ATOM 576 O O . ALA A 1 79 ? -3.452 4.012 9.227 1.00 90.06 79 ALA A O 1
ATOM 577 N N . ARG A 1 80 ? -2.957 1.869 8.773 1.00 87.75 80 ARG A N 1
ATOM 578 C CA . ARG A 1 80 ? -2.054 2.154 7.659 1.00 87.75 80 ARG A CA 1
ATOM 579 C C . ARG A 1 80 ? -2.068 1.028 6.640 1.00 87.75 80 ARG A C 1
ATOM 581 O O . ARG A 1 80 ? -2.072 -0.146 6.997 1.00 87.75 80 ARG A O 1
ATOM 588 N N . VAL A 1 81 ? -1.951 1.401 5.371 1.00 87.62 81 VAL A N 1
ATOM 589 C CA . VAL A 1 81 ? -1.640 0.479 4.278 1.00 87.62 81 VAL A CA 1
ATOM 590 C C . VAL A 1 81 ? -0.324 0.910 3.638 1.00 87.62 81 VAL A C 1
ATOM 592 O O . VAL A 1 81 ? -0.117 2.081 3.323 1.00 87.62 81 VAL A O 1
ATOM 595 N N . SER A 1 82 ? 0.591 -0.035 3.470 1.00 87.06 82 SER A N 1
ATOM 596 C CA . SER A 1 82 ? 1.823 0.125 2.696 1.00 87.06 82 SER A CA 1
ATOM 597 C C . SER A 1 82 ? 1.758 -0.777 1.470 1.00 87.06 82 SER A C 1
ATOM 599 O O . SER A 1 82 ? 1.146 -1.828 1.539 1.00 87.06 82 SER A O 1
ATOM 601 N N . TYR A 1 83 ? 2.380 -0.412 0.352 1.00 86.12 83 TYR A N 1
ATOM 602 C CA . TYR A 1 83 ? 2.371 -1.242 -0.869 1.00 86.12 83 TYR A CA 1
ATOM 603 C C . TYR A 1 83 ? 3.713 -1.936 -1.127 1.00 86.12 83 TYR A C 1
ATOM 605 O O . TYR A 1 83 ? 3.945 -2.496 -2.198 1.00 86.12 83 TYR A O 1
ATOM 613 N N . GLY A 1 84 ? 4.618 -1.892 -0.144 1.00 84.75 84 GLY A N 1
ATOM 614 C CA . GLY A 1 84 ? 5.943 -2.498 -0.226 1.00 84.75 84 GLY A CA 1
ATOM 615 C C . GLY A 1 84 ? 6.662 -2.162 -1.540 1.00 84.75 84 GLY A C 1
ATOM 616 O O . GLY A 1 84 ? 6.576 -1.030 -2.021 1.00 84.75 84 GLY A O 1
ATOM 617 N N . PRO A 1 85 ? 7.364 -3.128 -2.154 1.00 86.38 85 PRO A N 1
ATOM 618 C CA . PRO A 1 85 ? 8.093 -2.901 -3.393 1.00 86.38 85 PRO A CA 1
ATOM 619 C C . PRO A 1 85 ? 7.210 -3.014 -4.644 1.00 86.38 85 PRO A C 1
ATOM 621 O O . PRO A 1 85 ? 7.744 -2.900 -5.744 1.00 86.38 85 PRO A O 1
ATOM 624 N N . PHE A 1 86 ? 5.902 -3.286 -4.530 1.00 85.19 86 PHE A N 1
ATOM 625 C CA . PHE A 1 86 ? 5.059 -3.577 -5.697 1.00 85.19 86 PHE A CA 1
ATOM 626 C C . PHE A 1 86 ? 5.016 -2.429 -6.716 1.00 85.19 86 PHE A C 1
ATOM 628 O O . PHE A 1 86 ? 5.245 -2.709 -7.896 1.00 85.19 86 PHE A O 1
ATOM 635 N N . PRO A 1 87 ? 4.820 -1.153 -6.318 1.00 89.06 87 PRO A N 1
ATOM 636 C CA . PRO A 1 87 ? 4.853 -0.047 -7.273 1.00 89.06 87 PRO A CA 1
ATOM 637 C C . PRO A 1 87 ? 6.214 0.068 -7.965 1.00 89.06 87 PRO A C 1
ATOM 639 O O . PRO A 1 87 ? 6.284 0.188 -9.184 1.00 89.06 87 PRO A O 1
ATOM 642 N N . HIS A 1 88 ? 7.301 -0.060 -7.199 1.00 93.88 88 HIS A N 1
ATOM 643 C CA . HIS A 1 88 ? 8.659 0.020 -7.732 1.00 93.88 88 HIS A CA 1
ATOM 644 C C . HIS A 1 88 ? 8.944 -1.117 -8.724 1.00 93.88 88 HIS A C 1
ATOM 646 O O . HIS A 1 88 ? 9.449 -0.874 -9.814 1.00 93.88 88 HIS A O 1
ATOM 652 N N . ARG A 1 89 ? 8.549 -2.351 -8.394 1.00 92.94 89 ARG A N 1
ATOM 653 C CA . ARG A 1 89 ? 8.669 -3.508 -9.291 1.00 92.94 89 ARG A CA 1
ATOM 654 C C . ARG A 1 89 ? 7.906 -3.311 -10.596 1.00 92.94 89 ARG A C 1
ATOM 656 O O . ARG A 1 89 ? 8.420 -3.690 -11.640 1.00 92.94 89 ARG A O 1
ATOM 663 N N . ARG A 1 90 ? 6.718 -2.701 -10.549 1.00 93.94 90 ARG A N 1
ATOM 664 C CA . ARG A 1 90 ? 5.934 -2.397 -11.753 1.00 93.94 90 ARG A CA 1
ATOM 665 C C . ARG A 1 90 ? 6.654 -1.394 -12.655 1.00 93.94 90 ARG A C 1
ATOM 667 O O . ARG A 1 90 ? 6.740 -1.622 -13.854 1.00 93.94 90 ARG A O 1
ATOM 674 N N . VAL A 1 91 ? 7.204 -0.328 -12.072 1.00 97.25 91 VAL A N 1
ATOM 675 C CA . VAL A 1 91 ? 7.976 0.682 -12.816 1.00 97.25 91 VAL A CA 1
ATOM 676 C C . VAL A 1 91 ? 9.235 0.073 -13.428 1.00 97.25 91 VAL A C 1
ATOM 678 O O . VAL A 1 91 ? 9.491 0.270 -14.610 1.00 97.25 91 VAL A O 1
ATOM 681 N N . LEU A 1 92 ? 10.001 -0.698 -12.653 1.00 97.94 92 LEU 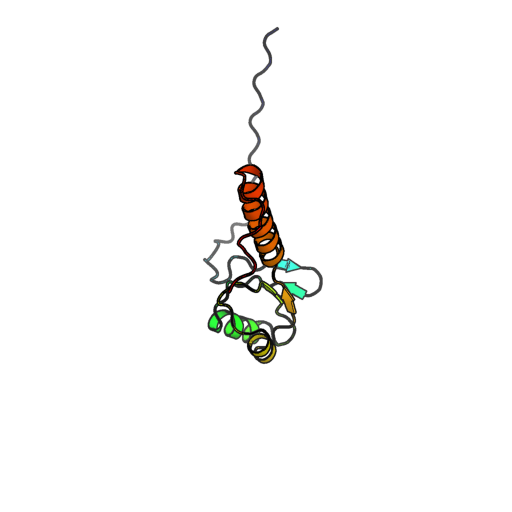A N 1
ATOM 682 C CA . LEU A 1 92 ? 11.213 -1.349 -13.156 1.00 97.94 92 LEU A CA 1
ATOM 683 C C . LEU A 1 92 ? 10.915 -2.384 -14.246 1.00 97.94 92 LEU A C 1
ATOM 685 O O . LEU A 1 92 ? 11.711 -2.515 -15.168 1.00 97.94 92 LEU A O 1
ATOM 689 N N . GLY A 1 93 ? 9.787 -3.094 -14.158 1.00 97.00 93 GLY A N 1
ATOM 690 C CA . GLY A 1 93 ? 9.336 -4.010 -15.208 1.00 97.00 93 GLY A CA 1
ATOM 691 C C . GLY A 1 93 ? 9.060 -3.280 -16.520 1.00 97.00 93 GLY A C 1
ATOM 692 O O . GLY A 1 93 ? 9.656 -3.621 -17.534 1.00 97.00 93 GLY A O 1
ATOM 693 N N . ALA A 1 94 ? 8.253 -2.215 -16.474 1.00 96.81 94 ALA A N 1
ATOM 694 C CA . ALA A 1 94 ? 7.961 -1.399 -17.654 1.00 96.81 94 ALA A CA 1
ATOM 695 C C . ALA A 1 94 ? 9.230 -0.774 -18.259 1.00 96.81 94 ALA A C 1
ATOM 697 O O . ALA A 1 94 ? 9.407 -0.763 -19.472 1.00 96.81 94 ALA A O 1
ATOM 698 N N . LEU A 1 95 ? 10.154 -0.300 -17.416 1.00 97.56 95 LEU A N 1
ATOM 699 C CA . LEU A 1 95 ? 11.437 0.230 -17.877 1.00 97.56 95 LEU A CA 1
ATOM 700 C C . LEU A 1 95 ? 12.298 -0.841 -18.562 1.00 97.56 95 LEU A C 1
ATOM 702 O O . LEU A 1 95 ? 12.964 -0.552 -19.551 1.00 97.56 95 LEU A O 1
ATOM 706 N N . ALA A 1 96 ? 12.312 -2.065 -18.032 1.00 97.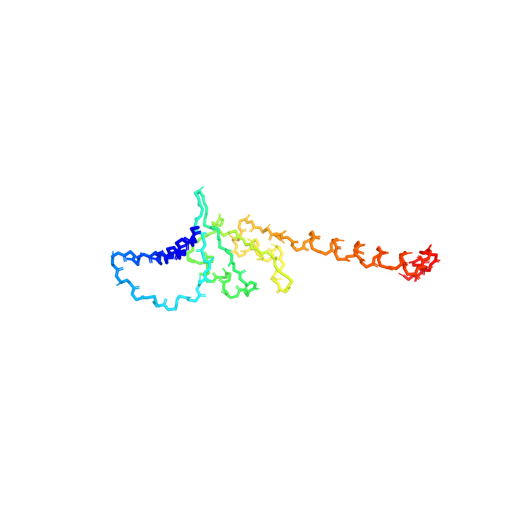69 96 ALA A N 1
ATOM 707 C CA . ALA A 1 96 ? 13.056 -3.168 -18.628 1.00 97.69 96 ALA A CA 1
ATOM 708 C C . ALA A 1 96 ? 12.470 -3.588 -19.986 1.00 97.69 96 ALA A C 1
ATOM 710 O O . ALA A 1 96 ? 13.234 -3.872 -20.907 1.00 97.69 96 ALA A O 1
ATOM 711 N N . GLU A 1 97 ? 11.140 -3.596 -20.115 1.00 96.50 97 GLU A N 1
ATOM 712 C CA . GLU A 1 97 ? 10.439 -3.851 -21.381 1.00 96.50 97 GLU A CA 1
ATOM 713 C C . GLU A 1 97 ? 10.787 -2.789 -22.432 1.00 96.50 97 GLU A C 1
ATOM 715 O O . GLU A 1 97 ? 11.194 -3.135 -23.539 1.00 96.50 97 GLU A O 1
ATOM 720 N N . GLU A 1 98 ? 10.740 -1.509 -22.058 1.00 96.06 98 GLU A N 1
ATOM 721 C CA . GLU A 1 98 ? 11.098 -0.399 -22.948 1.00 96.06 98 GLU A CA 1
ATOM 722 C C . GLU A 1 98 ? 12.567 -0.464 -23.390 1.00 96.06 98 GLU A C 1
ATOM 724 O O . GLU A 1 98 ? 12.891 -0.325 -24.569 1.00 96.06 98 GLU A O 1
ATOM 729 N N . ALA A 1 99 ? 13.481 -0.733 -22.454 1.00 95.88 99 ALA A N 1
ATOM 730 C CA . ALA A 1 99 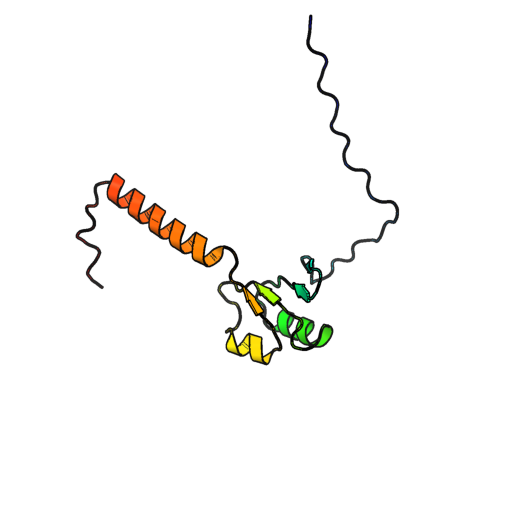? 14.896 -0.883 -22.773 1.00 95.88 99 ALA A CA 1
ATOM 731 C C . ALA A 1 99 ? 15.142 -2.044 -23.752 1.00 95.88 99 ALA A C 1
ATOM 733 O O . ALA A 1 99 ? 15.988 -1.930 -24.640 1.00 95.88 99 ALA A O 1
ATOM 734 N N . ALA A 1 100 ? 14.408 -3.152 -23.608 1.00 95.75 100 ALA A N 1
ATOM 735 C CA . ALA A 1 100 ? 14.498 -4.283 -24.523 1.00 95.75 100 ALA A CA 1
ATOM 736 C C . ALA A 1 100 ? 13.979 -3.933 -25.927 1.00 95.75 100 ALA A C 1
ATOM 738 O O . ALA A 1 100 ? 14.616 -4.321 -26.905 1.00 95.75 100 ALA A O 1
ATOM 739 N N . ALA A 1 101 ? 12.883 -3.173 -26.027 1.00 94.38 101 ALA A N 1
ATOM 740 C CA . ALA A 1 101 ? 12.340 -2.700 -27.300 1.00 94.38 101 ALA A CA 1
ATOM 741 C C . ALA A 1 101 ? 13.347 -1.802 -28.042 1.00 94.38 101 ALA A C 1
ATOM 743 O O . ALA A 1 101 ? 13.734 -2.099 -29.174 1.00 94.38 101 ALA A O 1
ATOM 744 N N . LEU A 1 102 ? 13.886 -0.785 -27.360 1.00 93.31 102 LEU A N 1
ATOM 745 C CA . LEU A 1 102 ? 14.877 0.138 -27.927 1.00 93.31 102 LEU A CA 1
ATOM 746 C C . LEU A 1 102 ? 16.155 -0.579 -28.390 1.00 93.31 102 LEU A C 1
ATOM 748 O O . LEU A 1 102 ? 16.682 -0.293 -29.465 1.00 93.31 102 LEU A O 1
ATOM 752 N N . LEU A 1 103 ? 16.660 -1.534 -27.601 1.00 94.31 103 LEU A N 1
ATOM 753 C CA . LEU A 1 103 ? 17.834 -2.335 -27.975 1.00 94.31 103 LEU A CA 1
ATOM 754 C C . LEU A 1 103 ? 17.543 -3.320 -29.119 1.00 94.31 103 LEU A C 1
ATOM 756 O O . LEU A 1 103 ? 18.462 -3.688 -29.849 1.00 94.31 103 LEU A O 1
ATOM 760 N N . GLY A 1 104 ? 16.285 -3.739 -29.276 1.00 92.56 104 GLY A N 1
ATOM 761 C CA . GLY A 1 104 ? 15.800 -4.552 -30.392 1.00 92.56 104 GLY A CA 1
ATOM 762 C C . GLY A 1 104 ? 15.605 -3.772 -31.695 1.00 92.56 104 GLY A C 1
ATOM 763 O O . GLY A 1 104 ? 15.414 -4.394 -32.739 1.00 92.56 104 GLY A O 1
ATOM 764 N N . GLY A 1 105 ? 15.707 -2.440 -31.651 1.00 85.75 105 GLY A N 1
ATOM 765 C CA . GLY A 1 105 ? 15.550 -1.559 -32.805 1.00 85.75 105 GLY A CA 1
ATOM 766 C C . GLY A 1 105 ? 14.158 -0.946 -32.960 1.00 85.75 105 GLY A C 1
ATOM 767 O O . GLY A 1 105 ? 13.930 -0.308 -33.982 1.00 85.75 105 GLY A O 1
ATOM 768 N N . ASP A 1 106 ? 13.259 -1.101 -31.981 1.00 74.50 106 ASP A N 1
ATOM 769 C CA . ASP A 1 106 ? 12.006 -0.343 -31.941 1.00 74.50 106 ASP A CA 1
ATOM 770 C C . ASP A 1 106 ? 12.303 1.088 -31.479 1.00 74.50 106 ASP A C 1
ATOM 772 O O . ASP A 1 106 ? 12.672 1.336 -30.338 1.00 74.50 106 ASP A O 1
ATOM 776 N N . ASP A 1 107 ? 12.121 2.058 -32.361 1.00 68.38 107 ASP A N 1
ATOM 777 C CA . ASP A 1 107 ? 12.391 3.484 -32.166 1.00 68.38 107 ASP A CA 1
ATOM 778 C C . ASP A 1 107 ? 11.231 4.244 -31.482 1.00 68.38 107 ASP A C 1
ATOM 780 O O . ASP A 1 107 ? 11.145 5.472 -31.532 1.00 68.38 107 ASP A O 1
ATOM 784 N N . GLY A 1 108 ? 10.326 3.517 -30.811 1.00 62.09 108 GLY A N 1
ATOM 785 C CA . GLY A 1 108 ? 9.253 4.069 -29.969 1.00 62.09 108 GLY A CA 1
ATOM 786 C C . GLY A 1 108 ? 8.129 4.803 -30.719 1.00 62.09 108 GLY A C 1
ATOM 787 O O . GLY A 1 108 ? 7.153 5.238 -30.106 1.00 62.09 108 GLY A O 1
ATOM 788 N N . ALA A 1 109 ? 8.204 4.913 -32.048 1.00 58.72 109 ALA A N 1
ATOM 789 C CA . ALA A 1 109 ? 7.274 5.695 -32.869 1.00 58.72 109 ALA A CA 1
ATOM 790 C C . ALA A 1 109 ? 5.857 5.086 -33.020 1.00 58.72 109 ALA A C 1
ATOM 792 O O . ALA A 1 109 ? 5.006 5.678 -33.682 1.00 58.72 109 ALA A O 1
ATOM 793 N N . GLY A 1 110 ? 5.578 3.925 -32.412 1.00 54.28 110 GLY A N 1
ATOM 794 C CA . GLY A 1 110 ? 4.295 3.216 -32.524 1.00 54.28 110 GLY A CA 1
ATOM 795 C C . GLY A 1 110 ? 3.362 3.282 -31.305 1.00 54.28 110 GLY A C 1
ATOM 796 O O . GLY A 1 110 ? 2.216 2.857 -31.418 1.00 54.28 110 GLY A O 1
ATOM 797 N N . ALA A 1 111 ? 3.801 3.792 -30.147 1.00 53.03 111 ALA A N 1
ATOM 798 C CA . ALA A 1 111 ? 3.053 3.637 -28.888 1.00 53.03 111 ALA A CA 1
ATOM 799 C C . ALA A 1 111 ? 2.078 4.786 -28.547 1.00 53.03 111 ALA A C 1
ATOM 801 O O . ALA A 1 111 ? 1.311 4.679 -27.591 1.00 53.03 111 ALA A O 1
ATOM 802 N N . THR A 1 112 ? 2.037 5.875 -29.323 1.00 51.94 112 THR A N 1
ATOM 803 C CA . THR A 1 112 ? 1.003 6.917 -29.177 1.00 51.94 112 THR A CA 1
ATOM 804 C C . THR A 1 112 ? -0.203 6.606 -30.064 1.00 51.94 112 THR A C 1
ATOM 806 O O . THR A 1 112 ? -0.439 7.274 -31.068 1.00 51.94 112 THR A O 1
ATOM 809 N N . GLY A 1 113 ? -0.961 5.570 -29.715 1.00 49.12 113 GLY A N 1
ATOM 810 C CA . GLY A 1 113 ? -2.225 5.247 -30.374 1.00 49.12 113 GLY A CA 1
ATOM 811 C C . GLY A 1 113 ? -3.022 4.194 -29.610 1.00 49.12 113 GLY A C 1
ATOM 812 O O . GLY A 1 113 ? -2.783 3.004 -29.796 1.00 49.12 113 GLY A O 1
ATOM 813 N N . GLY A 1 114 ? -3.969 4.633 -28.774 1.00 35.84 114 GLY A N 1
ATOM 814 C CA . GLY A 1 114 ? -4.910 3.772 -28.046 1.00 35.84 114 GLY A CA 1
ATOM 815 C C . GLY A 1 114 ? -5.451 4.422 -26.788 1.00 35.84 114 GLY A C 1
ATOM 816 O O . GLY A 1 114 ? -4.814 4.231 -25.733 1.00 35.84 114 GLY A O 1
#

pLDDT: mean 71.73, std 20.38, range [34.72, 97.94]

Radius of gyration: 23.48 Å; Cα contacts (8 Å, |Δi|>4): 103; chains: 1; bounding box: 66×36×58 Å

Sequence (114 aa):
MPQPPPEPVRSPSPAPGGREWRRDPFHGVQHDVGGDLLTVGAAEDAVVALAERFGPGRLSLLGTPGAPSPERLAELGVARVSYGPFPHRRVLGALAEEAAALLGGDDGAGATGG

Nearest PDB structures (foldseek):
  2ze3-assembly1_A-2  TM=8.195E-01  e=4.994E-03  Deinococcus ficus
  8dpb-assembly1_C  TM=4.978E-01  e=1.506E+00  Methylorubrum extorquens AM1
  8doq-assembly1_A  TM=5.528E-01  e=7.057E+00  Klebsiella aerogenes

Foldseek 3Di:
DDDDDDDDDDDDDPDPDDDDPDPDVQPPFDDDPPAGERADPADVVVLLVVCVVPPALRYEYADDPNHDDPVVSVVSRHNYYDPPCVVVVVVVVVVVVVVVCVVVPNPVPPPPDD

Mean predicted aligned error: 14.88 Å